Protein AF-A0A3A3FL77-F1 (afdb_monomer_lite)

Foldseek 3Di:
DDWDADDPGWIWDDDPHWIWTPSVLVVVADDADPPGDPDDRCVVCVVVSVVSSVVDDTHTDDDD

Sequence (64 aa):
MRICRFNDNRLGLMEVDKEYDVSTVLESLPALKWPVAPGDFLIECQTSLLAAIATSSRTFIRVP

Structure (mmCIF, N/CA/C/O backbone):
data_AF-A0A3A3FL77-F1
#
_entry.id   AF-A0A3A3FL77-F1
#
loop_
_atom_site.group_PDB
_atom_site.id
_atom_site.type_symbol
_atom_site.label_atom_id
_atom_site.label_alt_id
_atom_site.label_comp_id
_atom_site.label_asym_id
_atom_site.label_entity_id
_atom_site.label_seq_id
_atom_site.pdbx_PDB_ins_code
_atom_site.Cartn_x
_atom_site.Cartn_y
_atom_site.Cartn_z
_atom_site.occupancy
_atom_site.B_is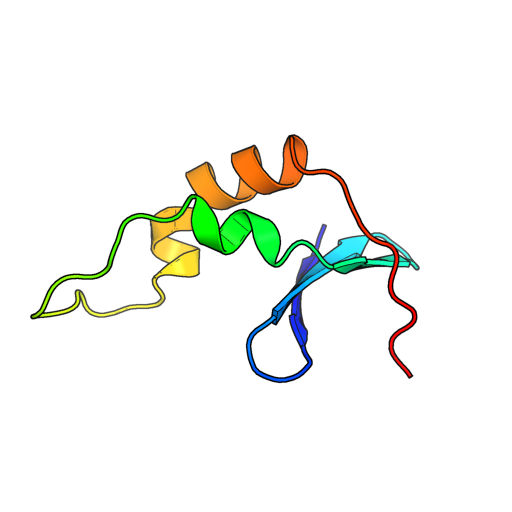o_or_equiv
_atom_site.auth_seq_id
_atom_site.auth_comp_id
_atom_site.auth_asym_id
_atom_site.auth_atom_id
_atom_site.pdbx_PDB_model_num
ATOM 1 N N . MET A 1 1 ? -4.718 0.214 -14.892 1.00 78.62 1 MET A N 1
ATOM 2 C CA . MET A 1 1 ? -3.863 0.107 -13.691 1.00 78.62 1 MET A CA 1
ATOM 3 C C . MET A 1 1 ? -4.417 -0.981 -12.798 1.00 78.62 1 MET A C 1
ATOM 5 O O . MET A 1 1 ? -5.629 -1.025 -12.612 1.00 78.62 1 MET A O 1
ATOM 9 N N . ARG A 1 2 ? -3.550 -1.831 -12.251 1.00 88.69 2 ARG A N 1
ATOM 10 C CA . ARG A 1 2 ? -3.877 -2.724 -11.134 1.00 88.69 2 ARG A CA 1
ATOM 11 C C . ARG A 1 2 ? -2.933 -2.391 -9.985 1.00 88.69 2 ARG A C 1
ATOM 13 O O . ARG A 1 2 ? -1.752 -2.175 -10.228 1.00 88.69 2 ARG A O 1
ATOM 20 N N . ILE A 1 3 ? -3.453 -2.316 -8.768 1.00 90.25 3 ILE A N 1
ATOM 21 C CA . ILE A 1 3 ? -2.638 -2.128 -7.565 1.00 90.25 3 ILE A CA 1
ATOM 22 C C . ILE A 1 3 ? -2.436 -3.508 -6.947 1.00 90.25 3 ILE A C 1
ATOM 24 O O . ILE A 1 3 ? -3.390 -4.281 -6.851 1.00 90.25 3 ILE A O 1
ATOM 28 N N . CYS A 1 4 ? -1.208 -3.829 -6.560 1.00 90.06 4 CYS A N 1
ATOM 29 C CA . CYS A 1 4 ? -0.869 -5.095 -5.921 1.00 90.06 4 CYS A CA 1
ATOM 30 C C . CYS A 1 4 ? -0.044 -4.863 -4.653 1.00 90.06 4 CYS A C 1
ATOM 32 O O . CYS A 1 4 ? 0.525 -3.790 -4.448 1.00 90.06 4 CYS A O 1
ATOM 34 N N . ARG A 1 5 ? 0.016 -5.882 -3.792 1.00 90.38 5 ARG A N 1
ATOM 35 C CA . ARG A 1 5 ? 0.969 -5.937 -2.682 1.00 90.38 5 ARG A CA 1
ATOM 36 C C . ARG A 1 5 ? 2.028 -6.985 -2.984 1.00 90.38 5 ARG A C 1
ATOM 38 O O . ARG A 1 5 ? 1.690 -8.049 -3.497 1.00 90.38 5 ARG A O 1
ATOM 45 N N . PHE A 1 6 ? 3.282 -6.697 -2.664 1.00 90.06 6 PHE A N 1
ATOM 46 C CA . PHE A 1 6 ? 4.405 -7.612 -2.886 1.00 90.06 6 PHE A CA 1
ATOM 47 C C . PHE A 1 6 ? 5.448 -7.466 -1.769 1.00 90.06 6 PHE A C 1
ATOM 49 O O . PHE A 1 6 ? 5.327 -6.566 -0.943 1.00 90.06 6 PHE A O 1
ATOM 56 N N . ASN A 1 7 ? 6.442 -8.365 -1.726 1.00 87.81 7 ASN A N 1
ATOM 57 C CA . ASN A 1 7 ? 7.618 -8.323 -0.839 1.00 87.81 7 ASN A CA 1
ATOM 58 C C . ASN A 1 7 ? 7.350 -7.733 0.555 1.00 87.81 7 ASN A C 1
ATOM 60 O O . ASN A 1 7 ? 7.875 -6.672 0.881 1.00 87.81 7 ASN A O 1
ATOM 64 N N . ASP A 1 8 ? 6.527 -8.429 1.341 1.00 87.38 8 ASP A N 1
ATOM 65 C CA . ASP A 1 8 ? 6.145 -8.030 2.698 1.00 87.38 8 ASP A CA 1
ATOM 66 C C . ASP A 1 8 ? 5.539 -6.617 2.766 1.00 87.38 8 ASP A C 1
ATOM 68 O O . ASP A 1 8 ? 6.138 -5.656 3.236 1.00 87.38 8 ASP A O 1
ATOM 72 N N . ASN A 1 9 ? 4.296 -6.504 2.289 1.00 87.44 9 ASN A N 1
ATOM 73 C CA . ASN A 1 9 ? 3.442 -5.325 2.446 1.00 87.44 9 ASN A CA 1
ATOM 74 C C . ASN A 1 9 ? 3.794 -4.076 1.615 1.00 87.44 9 ASN A C 1
ATOM 76 O O . ASN A 1 9 ? 3.096 -3.070 1.778 1.00 87.44 9 ASN A O 1
ATOM 80 N N . ARG A 1 10 ? 4.749 -4.150 0.676 1.00 91.56 10 ARG A N 1
ATOM 81 C CA . ARG A 1 10 ? 5.020 -3.090 -0.315 1.00 91.56 10 ARG A CA 1
ATOM 82 C C . ARG A 1 10 ? 3.858 -2.901 -1.278 1.00 91.56 10 ARG A C 1
ATOM 84 O O . ARG A 1 10 ? 3.107 -3.841 -1.538 1.00 91.56 10 ARG A O 1
ATOM 91 N N . LEU A 1 11 ? 3.733 -1.690 -1.816 1.00 93.12 11 LEU A N 1
ATOM 92 C CA . LEU A 1 11 ? 2.676 -1.321 -2.752 1.00 93.12 11 LEU A CA 1
ATOM 93 C C . LEU A 1 11 ? 3.225 -1.250 -4.174 1.00 93.12 11 LEU A C 1
ATOM 95 O O . LEU A 1 11 ? 4.140 -0.482 -4.463 1.00 93.12 11 LEU A O 1
ATOM 99 N N . GLY A 1 12 ? 2.647 -2.056 -5.057 1.00 92.62 12 GLY A N 1
ATOM 100 C CA . GLY A 1 12 ? 3.005 -2.127 -6.462 1.00 92.62 12 GLY A CA 1
ATOM 101 C C . GLY A 1 12 ? 1.920 -1.546 -7.358 1.00 92.62 12 GLY A C 1
ATOM 102 O O . GLY A 1 12 ? 0.721 -1.664 -7.084 1.00 92.62 12 GLY A O 1
ATOM 103 N N . LEU A 1 13 ? 2.353 -0.950 -8.464 1.00 92.56 13 LEU A N 1
ATOM 104 C CA . LEU A 1 13 ? 1.507 -0.568 -9.577 1.00 92.56 13 LEU A CA 1
ATOM 105 C C . LEU A 1 13 ? 1.846 -1.419 -10.797 1.00 92.56 13 LEU A C 1
ATOM 107 O O . LEU A 1 13 ? 2.954 -1.346 -11.322 1.00 92.56 13 LEU A O 1
ATOM 111 N N . MET A 1 14 ? 0.859 -2.161 -11.283 1.00 90.69 14 MET A N 1
ATOM 112 C CA . MET A 1 14 ? 0.953 -2.930 -12.513 1.00 90.69 14 MET A CA 1
ATOM 113 C C . MET A 1 14 ? 0.260 -2.181 -13.659 1.00 90.69 14 MET A C 1
ATOM 115 O O . MET A 1 14 ? -0.952 -1.903 -13.649 1.00 90.69 14 MET A O 1
ATOM 119 N N . GLU A 1 15 ? 1.066 -1.856 -14.658 1.00 86.62 15 GLU A N 1
ATOM 120 C CA . GLU A 1 15 ? 0.659 -1.461 -16.003 1.00 86.62 15 GLU A CA 1
ATOM 121 C C . GLU A 1 15 ? 0.925 -2.640 -16.950 1.00 86.62 15 GLU A C 1
ATOM 123 O O . GLU A 1 15 ? 1.619 -3.568 -16.560 1.00 86.62 15 GLU A O 1
ATOM 128 N N . VAL A 1 16 ? 0.336 -2.625 -18.153 1.00 83.38 16 VAL A N 1
ATOM 129 C CA . VAL A 1 16 ? 0.175 -3.771 -19.084 1.00 83.38 16 VAL A CA 1
ATOM 130 C C . VAL A 1 16 ? 1.193 -4.909 -18.903 1.00 83.38 16 VAL A C 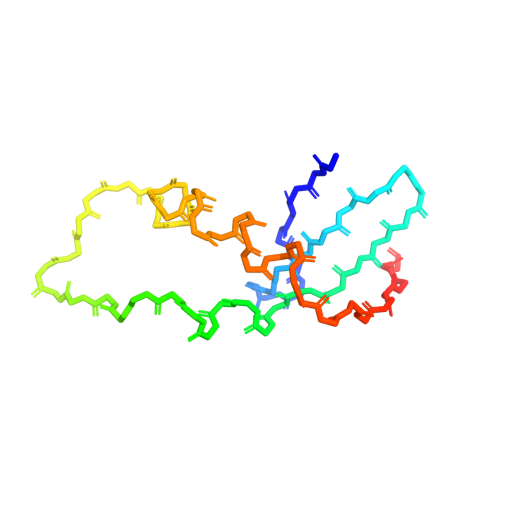1
ATOM 132 O O . VAL A 1 16 ? 0.766 -6.009 -18.580 1.00 83.38 16 VAL A O 1
ATOM 135 N N . ASP A 1 17 ? 2.495 -4.620 -19.008 1.00 83.12 17 ASP A N 1
ATOM 136 C CA . ASP A 1 17 ? 3.579 -5.598 -18.810 1.00 83.12 17 ASP A CA 1
ATOM 137 C C . ASP A 1 17 ? 4.690 -5.095 -17.866 1.00 83.12 17 ASP A C 1
ATOM 139 O O . ASP A 1 17 ? 5.845 -5.519 -17.950 1.00 83.12 17 ASP A O 1
ATOM 143 N N . LYS A 1 18 ? 4.391 -4.107 -17.017 1.00 85.88 18 LYS A N 1
ATOM 144 C CA . LYS A 1 18 ? 5.383 -3.463 -16.147 1.00 85.88 18 LYS A CA 1
ATOM 145 C C . LYS A 1 18 ? 4.865 -3.315 -14.736 1.00 8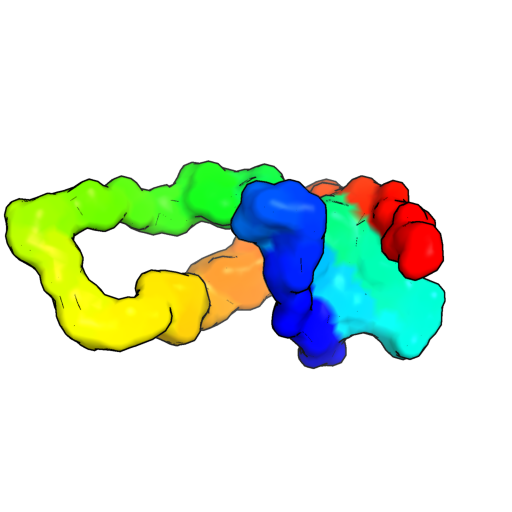5.88 18 LYS A C 1
ATOM 147 O O . LYS A 1 18 ? 3.748 -2.854 -14.511 1.00 85.88 18 LYS A O 1
ATOM 152 N N . GLU A 1 19 ? 5.741 -3.625 -13.796 1.00 89.19 19 GLU A N 1
ATOM 153 C CA . GLU A 1 19 ? 5.487 -3.461 -12.379 1.00 89.19 19 GLU A CA 1
ATOM 154 C C . GLU A 1 19 ? 6.392 -2.366 -11.822 1.00 89.19 19 GLU A C 1
ATOM 156 O O . GLU A 1 19 ? 7.589 -2.282 -12.116 1.00 89.19 19 GLU A O 1
ATOM 161 N N . TYR A 1 20 ? 5.789 -1.488 -11.035 1.00 91.50 20 TYR A N 1
ATOM 162 C CA . TYR A 1 20 ? 6.457 -0.368 -10.402 1.00 91.50 20 TYR A CA 1
ATOM 163 C C . TYR A 1 20 ? 6.260 -0.458 -8.902 1.00 91.50 20 TYR A C 1
ATOM 165 O O . TYR A 1 20 ? 5.136 -0.625 -8.435 1.00 91.50 20 TYR A O 1
ATOM 173 N N . ASP A 1 21 ? 7.336 -0.293 -8.148 1.00 93.19 21 ASP A N 1
ATOM 174 C CA . ASP A 1 21 ? 7.221 -0.032 -6.726 1.00 93.19 21 ASP A CA 1
ATOM 175 C C . ASP A 1 21 ? 6.791 1.420 -6.498 1.00 93.19 21 ASP A C 1
ATOM 177 O O . ASP A 1 21 ? 7.439 2.359 -6.968 1.00 93.19 21 ASP A O 1
ATOM 181 N N . VAL A 1 22 ? 5.690 1.575 -5.768 1.00 94.19 22 VAL A N 1
ATOM 182 C CA . VAL A 1 22 ? 5.105 2.856 -5.356 1.00 94.19 22 VAL A CA 1
ATOM 183 C C . VAL A 1 22 ? 4.898 2.905 -3.839 1.00 94.19 22 VAL A C 1
ATOM 185 O O . VAL A 1 22 ? 4.072 3.667 -3.343 1.00 94.19 22 VAL A O 1
ATOM 188 N N . SER A 1 23 ? 5.646 2.098 -3.078 1.00 93.75 23 SER A N 1
ATOM 189 C CA . SER A 1 23 ? 5.517 2.000 -1.615 1.00 93.75 23 SER A CA 1
ATOM 190 C C . SER A 1 23 ? 5.677 3.334 -0.887 1.00 93.75 23 SER A C 1
ATOM 192 O O . SER A 1 23 ? 5.072 3.518 0.164 1.00 93.75 23 SER A O 1
ATOM 194 N N . THR A 1 24 ? 6.423 4.285 -1.455 1.00 92.88 24 THR A N 1
ATOM 195 C CA . THR A 1 24 ? 6.589 5.642 -0.905 1.00 92.88 24 THR A CA 1
ATOM 196 C C . THR A 1 24 ? 5.266 6.397 -0.772 1.00 92.88 24 THR A C 1
ATOM 198 O O . THR A 1 24 ? 5.128 7.254 0.093 1.00 92.88 24 THR A O 1
ATOM 201 N N . VAL A 1 25 ? 4.248 6.048 -1.564 1.00 93.81 25 VAL A N 1
ATOM 202 C CA . VAL A 1 25 ? 2.906 6.636 -1.456 1.00 93.81 25 VAL A CA 1
ATOM 203 C C . VAL A 1 25 ? 2.228 6.290 -0.125 1.00 93.81 25 VAL A C 1
ATOM 205 O O . VAL A 1 25 ? 1.387 7.047 0.349 1.00 93.81 25 VAL A O 1
ATOM 208 N N . LEU A 1 26 ? 2.598 5.184 0.526 1.00 92.62 26 LEU A N 1
ATOM 209 C CA . LEU A 1 26 ? 2.024 4.825 1.825 1.00 92.62 26 LEU A CA 1
ATOM 210 C C . LEU A 1 26 ? 2.342 5.866 2.911 1.00 92.62 26 LEU A C 1
ATOM 212 O O . LEU A 1 26 ? 1.573 6.004 3.858 1.00 92.62 26 LEU A O 1
ATOM 216 N N . GLU A 1 27 ? 3.419 6.638 2.749 1.00 91.38 27 GLU A N 1
ATOM 217 C CA . GLU A 1 27 ? 3.798 7.720 3.665 1.00 91.38 27 GLU A CA 1
ATOM 218 C C . GLU A 1 27 ? 2.829 8.913 3.612 1.00 91.38 27 GLU A C 1
ATOM 220 O O . GLU A 1 27 ? 2.776 9.698 4.556 1.00 91.38 27 GLU A O 1
ATOM 225 N N . SER A 1 28 ? 2.033 9.052 2.542 1.00 91.06 28 SER A N 1
ATOM 226 C CA . SER A 1 28 ? 1.024 10.114 2.441 1.00 91.06 28 SER A CA 1
ATOM 227 C C . SER A 1 28 ? -0.302 9.761 3.119 1.00 91.06 28 SER A C 1
ATOM 229 O O . SER A 1 28 ? -1.210 10.593 3.143 1.00 91.06 28 SER A O 1
ATOM 231 N N . LEU A 1 29 ? -0.460 8.529 3.611 1.00 91.00 29 LEU A N 1
ATOM 232 C CA . LEU A 1 29 ? -1.696 8.087 4.248 1.00 91.00 29 LEU A CA 1
ATOM 233 C C . LEU A 1 29 ? -1.812 8.634 5.678 1.00 91.00 29 LEU A C 1
ATOM 235 O O . LEU A 1 29 ? -0.804 8.794 6.371 1.00 91.00 29 LEU A O 1
ATOM 239 N N . PRO A 1 30 ? -3.039 8.903 6.159 1.00 91.56 30 PRO A N 1
ATOM 240 C CA . PRO A 1 30 ? -3.224 9.342 7.530 1.00 91.56 30 PRO A CA 1
ATOM 241 C C . PRO A 1 30 ? -2.772 8.260 8.519 1.00 91.56 30 PRO A C 1
ATOM 243 O O . PRO A 1 30 ? -2.948 7.065 8.296 1.00 91.56 30 PRO A O 1
ATOM 246 N N . ALA A 1 31 ? -2.208 8.679 9.651 1.00 91.12 31 ALA A N 1
ATOM 247 C CA . ALA A 1 31 ? -1.846 7.745 10.710 1.00 91.12 31 ALA A CA 1
ATOM 248 C C . ALA A 1 31 ? -3.105 7.089 11.300 1.00 91.12 31 ALA A C 1
ATOM 250 O O . ALA A 1 31 ? -4.030 7.781 11.739 1.00 91.12 31 ALA A O 1
ATOM 251 N N . LEU A 1 32 ? -3.117 5.756 11.356 1.00 91.25 32 LEU A N 1
ATOM 252 C CA . LEU A 1 32 ? -4.173 4.997 12.019 1.00 91.25 32 LEU A CA 1
ATOM 253 C C . LEU A 1 32 ? -4.156 5.263 13.528 1.00 91.25 32 LEU A C 1
ATOM 255 O O . LEU A 1 32 ? -3.104 5.260 14.169 1.00 91.25 32 LEU A O 1
ATOM 259 N N . LYS A 1 33 ? -5.341 5.465 14.106 1.00 92.06 33 LYS A N 1
ATOM 260 C CA . LYS A 1 33 ? -5.537 5.620 15.552 1.00 92.06 33 LYS A CA 1
ATOM 261 C C . LYS A 1 33 ? -6.375 4.468 16.080 1.00 92.06 33 LYS A C 1
ATOM 263 O O . LYS A 1 33 ? -7.261 3.984 15.386 1.00 92.06 33 LYS A O 1
ATOM 268 N N . TRP A 1 34 ? -6.096 4.045 17.311 1.00 89.94 34 TRP A N 1
ATOM 269 C CA . TRP A 1 34 ? -6.915 3.049 17.995 1.00 89.94 34 TRP A CA 1
ATOM 270 C C . TRP A 1 34 ? -8.151 3.710 18.637 1.00 89.94 34 TRP A C 1
ATOM 272 O O . TRP A 1 34 ? -7.991 4.749 19.283 1.00 89.94 34 TRP A O 1
ATOM 282 N N . PRO A 1 35 ? -9.357 3.120 18.528 1.00 92.06 35 PRO A N 1
ATOM 283 C CA . PRO A 1 35 ? -9.677 1.906 17.776 1.00 92.06 35 PRO A CA 1
ATOM 284 C C . PRO A 1 35 ? -9.680 2.149 16.264 1.00 92.06 35 PRO A C 1
ATOM 286 O O . PRO A 1 35 ? -10.157 3.178 15.791 1.00 92.06 35 PRO A O 1
ATOM 289 N N . VAL A 1 36 ? -9.151 1.181 15.515 1.00 91.75 36 VAL A N 1
ATOM 290 C CA . VAL A 1 36 ? -9.111 1.249 14.050 1.00 91.75 36 VAL A CA 1
ATOM 291 C C . VAL A 1 36 ? -10.501 0.946 13.491 1.00 91.75 36 VAL A C 1
ATOM 293 O O . VAL A 1 36 ? -11.177 0.032 13.968 1.00 91.75 36 VAL A O 1
ATOM 296 N N . ALA A 1 37 ? -10.929 1.720 12.491 1.00 89.25 37 ALA A N 1
ATOM 297 C CA . ALA A 1 37 ? -12.192 1.487 11.803 1.00 89.25 37 ALA A CA 1
ATOM 298 C C . ALA A 1 37 ? -12.191 0.112 11.101 1.00 89.25 37 ALA A C 1
ATOM 300 O O . ALA A 1 37 ? -11.157 -0.315 10.582 1.00 89.25 37 ALA A O 1
ATOM 301 N N . PRO A 1 38 ? -13.323 -0.611 11.082 1.00 91.25 38 PRO A N 1
ATOM 302 C CA . PRO A 1 38 ? -13.409 -1.887 10.383 1.00 91.25 38 PRO A CA 1
ATOM 303 C C . PRO A 1 38 ? -13.355 -1.685 8.862 1.00 91.25 38 PRO A C 1
ATOM 305 O O . PRO A 1 38 ? -14.069 -0.844 8.322 1.00 91.25 38 PRO A O 1
ATOM 308 N N . GLY A 1 39 ? -12.561 -2.504 8.169 1.00 90.94 39 GLY A N 1
ATOM 309 C CA . GLY A 1 39 ? -12.425 -2.468 6.710 1.00 90.94 39 GLY A CA 1
ATOM 310 C C . GLY A 1 39 ? -10.969 -2.488 6.250 1.00 90.94 39 GLY A C 1
ATOM 311 O O . GLY A 1 39 ? -10.055 -2.688 7.050 1.00 90.94 39 GLY A O 1
ATOM 312 N N . ASP A 1 40 ? -10.760 -2.300 4.946 1.00 91.56 40 ASP A N 1
ATOM 313 C CA . ASP A 1 40 ? -9.426 -2.132 4.370 1.00 91.56 40 ASP A CA 1
ATOM 314 C C . ASP A 1 40 ? -9.094 -0.640 4.254 1.00 91.56 40 ASP A C 1
ATOM 316 O O . ASP A 1 40 ? -9.767 0.116 3.551 1.00 91.56 40 ASP A O 1
ATOM 320 N N . PHE A 1 41 ? -8.033 -0.227 4.942 1.00 92.00 41 PHE A N 1
ATOM 321 C CA . PHE A 1 41 ? -7.625 1.170 5.025 1.00 92.00 41 PHE A CA 1
ATOM 322 C C . PHE A 1 41 ? -7.165 1.760 3.680 1.00 92.00 41 PHE A C 1
ATOM 324 O O . PHE A 1 41 ? -7.364 2.949 3.422 1.00 92.00 41 PHE A O 1
ATOM 331 N N . LEU A 1 42 ? -6.580 0.944 2.793 1.00 91.44 42 LEU A N 1
ATOM 332 C CA . LEU A 1 42 ? -6.172 1.398 1.460 1.00 91.44 42 LEU A CA 1
ATOM 333 C C . LEU A 1 42 ? -7.388 1.632 0.563 1.00 91.44 42 LEU A C 1
ATOM 335 O O . LEU A 1 42 ? -7.374 2.557 -0.250 1.00 91.44 42 LEU A O 1
ATOM 339 N N . ILE A 1 43 ? -8.434 0.815 0.720 1.00 91.81 43 ILE A N 1
ATOM 340 C CA . ILE A 1 43 ? -9.708 0.994 0.013 1.00 91.81 43 ILE A CA 1
ATOM 341 C C . ILE A 1 43 ? -10.437 2.234 0.539 1.00 91.81 43 ILE A C 1
ATOM 343 O O . ILE A 1 43 ? -10.930 3.032 -0.254 1.00 91.81 43 ILE A O 1
ATOM 347 N N . GLU A 1 44 ? -10.457 2.450 1.854 1.00 93.31 44 GLU A N 1
ATOM 348 C CA . GLU A 1 44 ? -11.032 3.667 2.440 1.00 93.31 44 GLU A CA 1
ATOM 349 C C . GLU A 1 44 ? -10.325 4.932 1.920 1.00 93.31 44 GLU A C 1
ATOM 351 O O . GL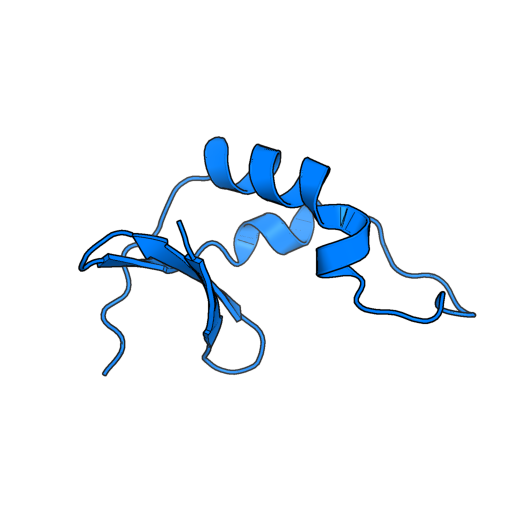U A 1 44 ? -10.970 5.909 1.538 1.00 93.31 44 GLU A O 1
ATOM 356 N N . CYS A 1 45 ? -8.994 4.888 1.808 1.00 91.88 45 CYS A N 1
ATOM 357 C CA . CYS A 1 45 ? -8.185 5.990 1.285 1.00 91.88 45 CYS A CA 1
ATOM 358 C C . CYS A 1 45 ? -8.046 5.999 -0.250 1.00 91.88 45 CYS A C 1
ATOM 360 O O . CYS A 1 45 ? -7.229 6.763 -0.773 1.00 91.88 45 CYS A O 1
ATOM 362 N N . GLN A 1 46 ? -8.813 5.190 -0.992 1.00 91.56 46 GLN A N 1
ATOM 363 C CA . GLN A 1 46 ? -8.559 4.892 -2.409 1.00 91.56 46 GLN A CA 1
ATOM 364 C C . GLN A 1 46 ? -8.399 6.143 -3.280 1.00 91.56 46 GLN A C 1
ATOM 366 O O . GLN A 1 46 ? -7.473 6.217 -4.085 1.00 91.56 46 GLN A O 1
ATOM 371 N N . THR A 1 47 ? -9.268 7.143 -3.123 1.00 91.56 47 THR A N 1
ATOM 372 C CA . THR A 1 47 ? -9.209 8.375 -3.927 1.00 91.56 47 THR A CA 1
ATOM 373 C C . THR A 1 47 ? -7.896 9.131 -3.712 1.00 91.56 47 THR A C 1
ATOM 375 O O . THR A 1 47 ? -7.258 9.555 -4.675 1.00 91.56 47 THR A O 1
ATOM 378 N N . SER A 1 48 ? -7.468 9.271 -2.454 1.00 92.31 48 SER A N 1
ATOM 379 C CA . SER A 1 48 ? -6.209 9.940 -2.106 1.00 92.31 48 SER A CA 1
ATOM 380 C C . SER A 1 48 ? -5.003 9.114 -2.557 1.00 92.31 48 SER A C 1
ATOM 382 O O . SER A 1 48 ? -4.070 9.660 -3.148 1.00 92.31 48 SER A O 1
ATOM 384 N N . LEU A 1 49 ? -5.069 7.792 -2.379 1.00 92.38 49 LEU A N 1
ATOM 385 C CA . LEU A 1 49 ? -4.033 6.858 -2.802 1.00 92.38 49 LEU A CA 1
ATOM 386 C C . LEU A 1 49 ? -3.798 6.925 -4.319 1.00 92.38 49 LEU A C 1
ATOM 388 O O . LEU A 1 49 ? -2.658 7.027 -4.765 1.00 92.38 49 LEU A O 1
ATOM 392 N N . LEU A 1 50 ? -4.865 6.925 -5.122 1.00 92.06 50 LEU A N 1
ATOM 393 C CA . LEU A 1 50 ? -4.768 7.016 -6.582 1.00 92.06 50 LEU A CA 1
ATOM 394 C C . LEU A 1 50 ? -4.143 8.339 -7.041 1.00 92.06 50 LEU A C 1
ATOM 396 O O . LEU A 1 50 ? -3.307 8.336 -7.946 1.00 92.06 50 LEU A O 1
ATOM 400 N N . ALA A 1 51 ? -4.506 9.457 -6.406 1.00 92.75 51 ALA A N 1
ATOM 401 C CA . ALA A 1 51 ? -3.922 10.762 -6.709 1.00 92.75 51 ALA A CA 1
ATOM 402 C C . ALA A 1 51 ? -2.420 10.816 -6.371 1.00 92.75 51 ALA A C 1
ATOM 404 O O . ALA A 1 51 ? -1.614 11.334 -7.153 1.00 92.75 51 ALA A O 1
ATOM 405 N N . ALA A 1 52 ? -2.028 10.233 -5.238 1.00 92.62 52 ALA A N 1
ATOM 406 C CA . ALA A 1 52 ? -0.632 10.161 -4.829 1.00 92.62 52 ALA A CA 1
ATOM 407 C C . ALA A 1 52 ? 0.190 9.246 -5.756 1.00 92.62 52 ALA A C 1
ATOM 409 O O . ALA A 1 52 ? 1.269 9.643 -6.196 1.00 92.62 52 ALA A O 1
ATOM 410 N N . ILE A 1 53 ? -0.348 8.091 -6.168 1.00 92.31 53 ILE A N 1
ATOM 411 C CA . ILE A 1 53 ? 0.291 7.215 -7.168 1.00 92.31 53 ILE A CA 1
ATOM 412 C C . ILE A 1 53 ? 0.504 7.954 -8.496 1.00 92.31 53 ILE A C 1
ATOM 414 O O . ILE A 1 53 ? 1.579 7.846 -9.091 1.00 92.31 53 ILE A O 1
ATOM 418 N N . ALA A 1 54 ? -0.481 8.732 -8.955 1.00 90.19 54 ALA A N 1
ATOM 419 C CA . ALA A 1 54 ? -0.376 9.484 -10.205 1.00 90.19 54 ALA A CA 1
ATOM 420 C C . ALA A 1 54 ? 0.762 10.522 -10.194 1.00 90.19 54 ALA A C 1
ATOM 422 O O . ALA A 1 54 ? 1.356 10.774 -11.241 1.00 90.19 54 ALA A O 1
ATOM 423 N N . THR A 1 55 ? 1.084 11.077 -9.022 1.00 88.62 55 THR A N 1
ATOM 424 C CA . THR A 1 55 ? 2.114 12.119 -8.844 1.00 88.62 55 THR A CA 1
ATOM 425 C C . THR A 1 55 ? 3.471 11.546 -8.405 1.00 88.62 55 THR A C 1
ATOM 427 O O . THR A 1 55 ? 4.491 12.231 -8.462 1.00 88.62 55 THR A O 1
ATOM 430 N N . SER A 1 56 ? 3.505 10.288 -7.961 1.00 87.12 56 SER A N 1
ATOM 431 C CA . SER A 1 56 ? 4.712 9.644 -7.439 1.00 87.12 56 SER A CA 1
ATOM 432 C C . SER A 1 56 ? 5.757 9.339 -8.519 1.00 87.12 56 SER A C 1
ATOM 434 O O . SER A 1 56 ? 5.435 8.982 -9.656 1.00 87.12 56 SER A O 1
ATOM 436 N N . SER A 1 57 ? 7.033 9.434 -8.137 1.00 76.12 57 SER A N 1
ATOM 437 C CA . SER A 1 57 ? 8.130 8.868 -8.925 1.00 76.12 57 SER A CA 1
ATOM 438 C C . SER A 1 57 ? 8.065 7.344 -8.847 1.00 76.12 57 SER A C 1
ATOM 440 O O . SER A 1 57 ? 7.938 6.783 -7.760 1.00 76.12 57 SER A O 1
ATOM 442 N N . ARG A 1 58 ? 8.132 6.673 -9.998 1.00 83.69 58 ARG A N 1
ATOM 443 C CA . ARG A 1 58 ? 7.938 5.222 -10.106 1.00 83.69 58 ARG A CA 1
ATOM 444 C C . ARG A 1 58 ? 9.286 4.528 -10.218 1.00 83.69 58 ARG A C 1
ATOM 446 O O . ARG A 1 58 ? 10.042 4.802 -11.151 1.00 83.69 58 ARG A O 1
ATOM 453 N N . THR A 1 59 ? 9.570 3.587 -9.323 1.00 83.44 59 THR A N 1
ATOM 454 C CA . THR A 1 59 ? 10.756 2.731 -9.445 1.00 83.44 59 THR A CA 1
ATOM 455 C C . THR A 1 59 ? 10.362 1.438 -10.139 1.00 83.44 59 THR A C 1
ATOM 457 O O . THR A 1 59 ? 9.536 0.685 -9.634 1.00 83.44 59 THR A O 1
ATOM 460 N N . PHE A 1 60 ? 10.929 1.180 -11.318 1.00 85.00 60 PHE A N 1
ATOM 461 C CA . PHE A 1 60 ? 10.692 -0.082 -12.014 1.00 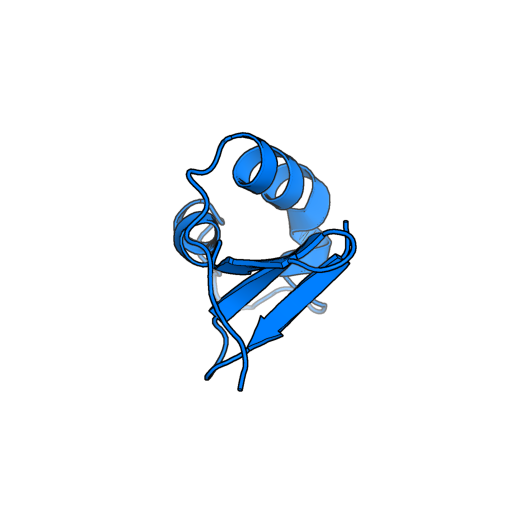85.00 60 PHE A CA 1
ATOM 462 C C . PHE A 1 60 ? 11.222 -1.246 -11.178 1.00 85.00 60 PHE A C 1
ATOM 464 O O . PHE A 1 60 ? 12.366 -1.215 -10.717 1.00 85.00 60 PHE A O 1
ATOM 471 N N . ILE A 1 61 ? 10.400 -2.278 -11.027 1.00 83.50 61 ILE A N 1
ATOM 472 C CA . ILE A 1 61 ? 10.797 -3.523 -10.389 1.00 83.50 61 ILE A CA 1
ATOM 473 C C . ILE A 1 61 ? 10.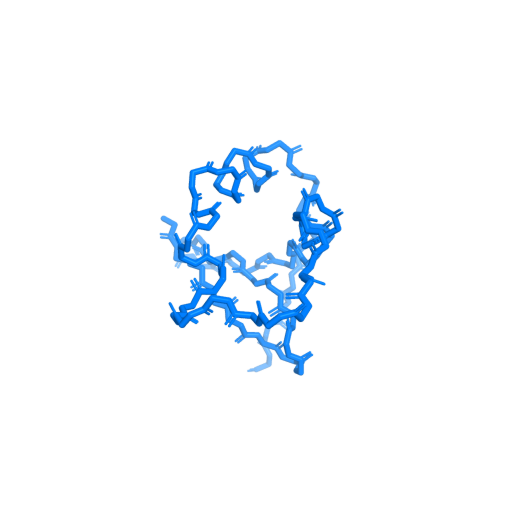589 -4.671 -11.365 1.00 83.50 61 ILE A C 1
ATOM 475 O O . ILE A 1 61 ? 9.594 -4.747 -12.081 1.00 83.50 61 ILE A O 1
ATOM 479 N N . ARG A 1 62 ? 11.553 -5.587 -11.385 1.00 73.50 62 ARG A N 1
ATOM 480 C CA . ARG A 1 62 ? 11.365 -6.888 -12.009 1.00 73.50 62 ARG A CA 1
ATOM 481 C C . ARG A 1 62 ? 10.949 -7.842 -10.903 1.00 73.50 62 ARG A C 1
ATOM 483 O O . ARG A 1 62 ? 11.774 -8.177 -10.055 1.00 73.50 62 ARG A O 1
ATOM 490 N N . VAL A 1 63 ? 9.678 -8.218 -10.887 1.00 60.66 63 VAL A N 1
ATOM 491 C CA . VAL A 1 63 ? 9.220 -9.292 -10.008 1.00 60.66 63 VAL A CA 1
ATOM 492 C C . VAL A 1 63 ? 9.754 -10.618 -10.577 1.00 60.66 63 VAL A C 1
ATOM 494 O O . VAL A 1 63 ? 9.723 -10.786 -11.800 1.00 60.66 63 VAL A O 1
ATOM 497 N N . PRO A 1 64 ? 10.396 -11.462 -9.744 1.00 59.81 64 PRO A N 1
ATOM 498 C CA . PRO A 1 64 ? 11.007 -12.717 -10.180 1.00 59.81 64 PRO A CA 1
ATOM 499 C C . PRO A 1 64 ? 9.987 -13.739 -10.687 1.00 59.81 64 PRO A C 1
ATOM 501 O O . PRO A 1 64 ? 8.837 -13.731 -10.194 1.00 59.81 64 PRO A O 1
#

Organism: NCBI:txid2320863

Radius of gyration: 12.46 Å; chains: 1; bounding box: 25×25×37 Å

pLDDT: mean 88.71, std 6.56, range [59.81, 94.19]

Secondary structure (DSSP, 8-state):
-EEEEETTTEEEEEETTEEEE-GGGGGGSPPP-SSPPSS-HHHHTHHHHHHHHHHSPPEEE---